Protein AF-A0A9D5EAD9-F1 (afdb_monomer)

Radius of gyration: 31.03 Å; Cα contacts (8 Å, |Δi|>4): 54; chains: 1; bounding box: 78×77×76 Å

Solvent-accessible surface area (backbone atoms only — not comparable to full-atom values): 9160 Å² total; per-residue (Å²): 134,84,84,84,80,76,84,76,78,80,76,78,72,74,73,58,60,69,58,56,51,47,50,50,50,51,52,54,63,72,64,37,66,71,54,55,54,50,29,50,52,52,51,48,53,47,54,54,48,52,39,48,74,71,68,48,87,76,68,51,43,92,97,37,45,92,91,71,45,84,51,80,84,35,49,26,69,68,57,52,54,51,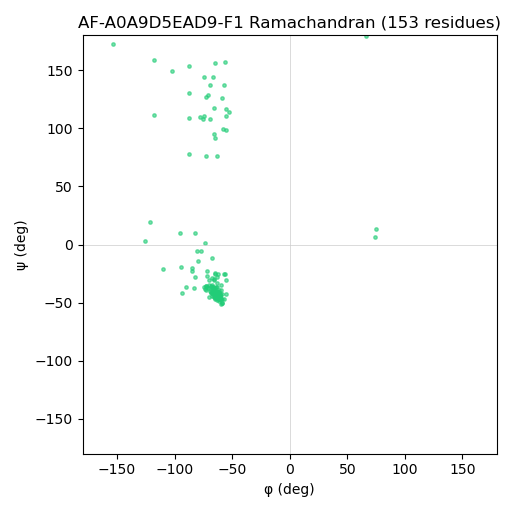44,53,55,52,56,63,70,48,42,71,72,46,49,50,50,47,36,54,53,44,50,54,50,52,50,54,53,48,51,53,48,51,53,51,50,47,57,53,47,60,57,53,50,50,59,69,73,43,51,79,65,53,52,51,51,50,53,50,50,54,53,48,52,54,56,50,62,69,56,66,82,77,120

Sequence (155 aa):
MPPTIEPTASSTAKLDVDDEIGQFMLSFEAANPYKLENAWQYYLSQKATEAANAGRRLSWPSGKSLENASFELDYPPDILAEARKSWGALGPDGQERYRSDYEAFSRSVNDAKIAKQKAEMTTDAFKSAFGPVDVLFGVLAIAAAFSLANRDDLL

pLDDT: mean 72.42, std 17.15, range [39.0, 93.12]

Mean predicted aligned error: 16.81 Å

Structure (mmCIF, N/CA/C/O backbone):
data_AF-A0A9D5EAD9-F1
#
_entry.id   AF-A0A9D5EAD9-F1
#
loop_
_atom_site.group_PDB
_atom_site.id
_atom_site.type_symbol
_atom_site.label_atom_id
_atom_site.label_alt_id
_atom_site.label_comp_id
_atom_site.label_asym_id
_atom_site.label_entity_id
_atom_site.label_seq_id
_atom_site.pdbx_PDB_ins_code
_atom_site.Cartn_x
_atom_site.Cartn_y
_atom_site.Cartn_z
_atom_site.occupancy
_atom_site.B_iso_or_equiv
_atom_site.auth_seq_id
_atom_site.auth_comp_id
_atom_site.auth_asym_id
_atom_site.auth_atom_id
_atom_site.pdbx_PDB_model_num
ATOM 1 N N . MET A 1 1 ? 12.013 -54.472 -56.653 1.00 48.28 1 MET A N 1
ATOM 2 C CA . MET A 1 1 ? 12.160 -53.002 -56.667 1.00 48.28 1 MET A CA 1
ATOM 3 C C . MET A 1 1 ? 12.238 -52.553 -55.218 1.00 48.28 1 MET A C 1
ATOM 5 O O . MET A 1 1 ? 11.270 -52.795 -54.508 1.00 48.28 1 MET A O 1
ATOM 9 N N . PRO A 1 2 ? 13.381 -52.050 -54.729 1.00 44.97 2 PRO A N 1
ATOM 10 C CA . PRO A 1 2 ? 13.449 -51.510 -53.376 1.00 44.97 2 PRO A CA 1
ATOM 11 C C . PRO A 1 2 ? 12.746 -50.139 -53.317 1.00 44.97 2 PRO A C 1
ATOM 13 O O . PRO A 1 2 ? 12.808 -49.399 -54.301 1.00 44.97 2 PRO A O 1
ATOM 16 N N . PRO A 1 3 ? 12.062 -49.801 -52.210 1.00 49.47 3 PRO A N 1
ATOM 17 C CA . PRO A 1 3 ? 11.423 -48.502 -52.046 1.00 49.47 3 PRO A CA 1
ATOM 18 C C . PRO A 1 3 ? 12.470 -47.399 -51.852 1.00 49.47 3 PRO A C 1
ATOM 20 O O . PRO A 1 3 ? 13.355 -47.499 -51.002 1.00 49.47 3 PRO A O 1
ATOM 23 N N . THR A 1 4 ? 12.346 -46.344 -52.653 1.00 50.72 4 THR A N 1
ATOM 24 C CA . THR A 1 4 ? 13.065 -45.076 -52.502 1.00 50.72 4 THR A CA 1
ATOM 25 C C . THR A 1 4 ? 12.608 -44.404 -51.209 1.00 50.72 4 THR A C 1
ATOM 27 O O . THR A 1 4 ? 11.431 -44.086 -51.066 1.00 50.72 4 THR A O 1
ATOM 30 N N . ILE A 1 5 ? 13.522 -44.203 -50.260 1.00 45.72 5 ILE A N 1
ATOM 31 C CA . ILE A 1 5 ? 13.269 -43.397 -49.063 1.00 45.72 5 ILE A CA 1
ATOM 32 C C . ILE A 1 5 ? 13.611 -41.952 -49.427 1.00 45.72 5 ILE A C 1
ATOM 34 O O . ILE A 1 5 ? 14.780 -41.623 -49.633 1.00 45.72 5 ILE A O 1
ATOM 38 N N . GLU A 1 6 ? 12.592 -41.105 -49.554 1.00 43.59 6 GLU A N 1
ATOM 39 C CA . GLU A 1 6 ? 12.781 -39.658 -49.651 1.00 43.59 6 GLU A CA 1
ATOM 40 C C . GLU A 1 6 ? 13.280 -39.115 -48.301 1.00 43.59 6 GLU A C 1
ATOM 42 O O . GLU A 1 6 ? 12.770 -39.524 -47.253 1.00 43.59 6 GLU A O 1
ATOM 47 N N . PRO A 1 7 ? 14.268 -38.204 -48.281 1.00 41.09 7 PRO A N 1
ATOM 48 C CA . PRO A 1 7 ? 14.679 -37.549 -47.051 1.00 41.09 7 PRO A CA 1
ATOM 49 C C . PRO A 1 7 ? 13.564 -36.603 -46.598 1.00 41.09 7 PRO A C 1
ATOM 51 O O . PRO A 1 7 ? 13.340 -35.549 -47.194 1.00 41.09 7 PRO A O 1
ATOM 54 N N . THR A 1 8 ? 12.863 -36.976 -45.528 1.00 45.62 8 THR A N 1
ATOM 55 C CA . THR A 1 8 ? 11.947 -36.090 -44.813 1.00 45.62 8 THR A CA 1
ATOM 56 C C . THR A 1 8 ? 12.723 -34.849 -44.391 1.00 45.62 8 THR A C 1
ATOM 58 O O . THR A 1 8 ? 13.692 -34.933 -43.633 1.00 45.62 8 THR A O 1
ATOM 61 N N . ALA A 1 9 ? 12.314 -33.695 -44.917 1.00 42.25 9 ALA A N 1
ATOM 62 C CA . ALA A 1 9 ? 12.843 -32.402 -44.529 1.00 42.25 9 ALA A CA 1
ATOM 63 C C . ALA A 1 9 ? 12.754 -32.271 -43.005 1.00 42.25 9 ALA A C 1
ATOM 65 O O . ALA A 1 9 ? 11.667 -32.246 -42.427 1.00 42.25 9 ALA A O 1
ATOM 66 N N . SER A 1 10 ? 13.920 -32.219 -42.362 1.00 41.19 10 SER A N 1
ATOM 67 C CA . SER A 1 10 ? 14.051 -31.849 -40.962 1.00 41.19 10 SER A CA 1
ATOM 68 C C . SER A 1 10 ? 13.604 -30.394 -40.844 1.00 41.19 10 SER A C 1
ATOM 70 O O . SER A 1 10 ? 14.372 -29.467 -41.096 1.00 41.19 10 SER A O 1
ATOM 72 N N . SER A 1 11 ? 12.315 -30.200 -40.562 1.00 41.50 11 SER A N 1
ATOM 73 C CA . SER A 1 11 ? 11.767 -28.917 -40.155 1.00 41.50 11 SER A CA 1
ATOM 74 C C . SER A 1 11 ? 12.381 -28.597 -38.804 1.00 41.50 11 SER A C 1
ATOM 76 O O . SER A 1 11 ? 11.909 -29.054 -37.764 1.00 41.50 11 SER A O 1
ATOM 78 N N . THR A 1 12 ? 13.457 -27.820 -38.824 1.00 42.31 12 THR A N 1
ATOM 79 C CA . THR A 1 12 ? 13.941 -27.065 -37.677 1.00 42.31 12 THR A CA 1
ATOM 80 C C . THR A 1 12 ? 12.870 -26.044 -37.301 1.00 42.31 12 THR A C 1
ATOM 82 O O . THR A 1 12 ? 12.982 -24.852 -37.577 1.00 42.31 12 THR A O 1
ATOM 85 N N . ALA A 1 13 ? 11.808 -26.521 -36.649 1.00 43.38 13 ALA A N 1
ATOM 86 C CA . ALA A 1 13 ? 11.067 -25.698 -35.719 1.00 43.38 13 ALA A CA 1
ATOM 87 C C . ALA A 1 13 ? 12.103 -25.275 -34.679 1.00 43.38 13 ALA A C 1
ATOM 89 O O . ALA A 1 13 ? 12.514 -26.065 -33.829 1.00 43.38 13 ALA A O 1
ATOM 90 N N . LYS A 1 14 ? 12.618 -24.053 -34.829 1.00 40.03 14 LYS A N 1
ATOM 91 C CA . LYS A 1 14 ? 13.234 -23.341 -33.723 1.00 40.03 14 LYS A CA 1
ATOM 92 C C . LYS A 1 14 ? 12.149 -23.323 -32.653 1.00 40.03 14 LYS A C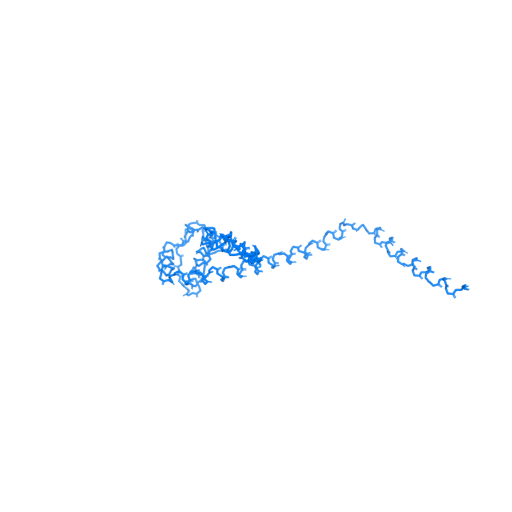 1
ATOM 94 O O . LYS A 1 14 ? 11.191 -22.573 -32.789 1.00 40.03 14 LYS A O 1
ATOM 99 N N . LEU A 1 15 ? 12.233 -24.241 -31.690 1.00 39.00 15 LEU A N 1
ATOM 100 C CA . LEU A 1 15 ? 11.503 -24.098 -30.446 1.00 39.00 15 LEU A CA 1
ATOM 101 C C . LEU A 1 15 ? 11.945 -22.736 -29.926 1.00 39.00 15 LEU A C 1
ATOM 103 O O . LEU A 1 15 ? 13.127 -22.546 -29.628 1.00 39.00 15 LEU A O 1
ATOM 107 N N . ASP A 1 16 ? 11.028 -21.780 -29.941 1.00 47.19 16 ASP A N 1
ATOM 108 C CA . ASP A 1 16 ? 11.224 -20.480 -29.328 1.00 47.19 16 ASP A CA 1
ATOM 109 C C . ASP A 1 16 ? 11.147 -20.728 -27.819 1.00 47.19 16 ASP A C 1
ATOM 111 O O . ASP A 1 16 ? 10.112 -20.578 -27.175 1.00 47.19 16 ASP A O 1
ATOM 115 N N . VAL A 1 17 ? 12.236 -21.282 -27.276 1.00 45.66 17 VAL A N 1
ATOM 116 C CA . VAL A 1 17 ? 12.364 -21.657 -25.862 1.00 45.66 17 VAL A CA 1
ATOM 117 C C . VAL A 1 17 ? 12.120 -20.431 -24.973 1.00 45.66 17 VAL A C 1
ATOM 119 O O . VAL A 1 17 ? 11.640 -20.575 -23.852 1.00 45.66 17 VAL A O 1
ATOM 122 N N . ASP A 1 18 ? 12.358 -19.228 -25.499 1.00 49.47 18 ASP A N 1
ATOM 123 C CA . ASP A 1 18 ? 12.082 -17.965 -24.821 1.00 49.47 18 ASP A CA 1
ATOM 124 C C . ASP A 1 18 ? 10.575 -17.674 -24.683 1.00 49.47 18 ASP A C 1
ATOM 126 O O . ASP A 1 18 ? 10.161 -17.097 -23.675 1.00 49.47 18 ASP A O 1
ATOM 130 N N . ASP A 1 19 ? 9.733 -18.129 -25.617 1.00 51.59 19 ASP A N 1
ATOM 131 C CA . ASP A 1 19 ? 8.284 -17.875 -25.593 1.00 51.59 19 ASP A CA 1
ATOM 132 C C . ASP A 1 19 ? 7.544 -18.879 -24.687 1.00 51.59 19 ASP A C 1
ATOM 134 O O . ASP A 1 19 ? 6.665 -18.500 -23.912 1.00 51.59 19 ASP A O 1
ATOM 138 N N . GLU A 1 20 ? 7.962 -20.153 -24.671 1.00 46.75 20 GLU A N 1
ATOM 139 C CA . GLU A 1 20 ? 7.407 -21.159 -23.748 1.00 46.75 20 GLU A CA 1
ATOM 140 C C . GLU A 1 20 ? 7.879 -20.959 -22.301 1.00 46.75 20 GLU A C 1
ATOM 142 O O . GLU A 1 20 ? 7.076 -21.102 -21.377 1.00 46.75 20 GLU A O 1
ATOM 147 N N . ILE A 1 21 ? 9.144 -20.576 -22.069 1.00 51.88 21 ILE A N 1
ATOM 148 C CA . ILE A 1 21 ? 9.611 -20.197 -20.724 1.00 51.88 21 ILE A CA 1
ATOM 149 C C . ILE A 1 21 ? 8.939 -18.893 -20.283 1.00 51.88 21 ILE A C 1
ATOM 151 O O . ILE A 1 21 ? 8.562 -18.778 -19.116 1.00 51.88 21 ILE A O 1
ATOM 155 N N . GLY A 1 22 ? 8.720 -17.946 -21.201 1.00 47.94 22 GLY A N 1
ATOM 156 C CA . GLY A 1 22 ? 7.940 -16.735 -20.958 1.00 47.94 22 GLY A CA 1
ATOM 157 C C . GLY A 1 22 ? 6.508 -17.048 -20.526 1.00 47.94 22 GLY A C 1
ATOM 158 O O . GLY A 1 22 ? 6.072 -16.576 -19.478 1.00 47.94 22 GLY A O 1
ATOM 159 N N . GLN A 1 23 ? 5.792 -17.905 -21.258 1.00 50.25 23 GLN A N 1
ATOM 160 C CA . GLN A 1 23 ? 4.436 -18.326 -20.890 1.00 50.25 23 GLN A CA 1
ATOM 161 C C . GLN A 1 23 ? 4.395 -19.168 -19.612 1.00 50.25 23 GLN A C 1
ATOM 163 O O . GLN A 1 23 ? 3.489 -18.992 -18.799 1.00 50.25 23 GLN A O 1
ATOM 168 N N . PHE A 1 24 ? 5.378 -20.039 -19.384 1.00 45.19 24 PHE A N 1
ATOM 169 C CA . PHE A 1 24 ? 5.473 -20.822 -18.154 1.00 45.19 24 PHE A CA 1
ATOM 170 C C . PHE A 1 24 ? 5.729 -19.921 -16.938 1.00 45.19 24 PHE A C 1
ATOM 172 O O . PHE A 1 24 ? 5.023 -20.043 -15.938 1.00 45.19 24 PHE A O 1
ATOM 179 N N . MET A 1 25 ? 6.647 -18.954 -17.041 1.00 43.38 25 MET A N 1
ATOM 180 C CA . MET A 1 25 ? 6.898 -17.946 -16.004 1.00 43.38 25 MET A CA 1
ATOM 181 C C . MET A 1 25 ? 5.679 -17.049 -15.780 1.00 43.38 25 MET A C 1
ATOM 183 O O . MET A 1 25 ? 5.298 -16.847 -14.632 1.00 43.38 25 MET A O 1
ATOM 187 N N . LEU A 1 26 ? 4.999 -16.599 -16.840 1.00 50.94 26 LEU A N 1
ATOM 188 C CA . LEU A 1 26 ? 3.748 -15.838 -16.737 1.00 50.94 26 LEU A CA 1
ATOM 189 C C . LEU A 1 26 ? 2.628 -16.662 -16.086 1.00 50.94 26 LEU A C 1
ATOM 191 O O . LEU A 1 26 ? 1.856 -16.118 -15.302 1.00 50.94 26 LEU A O 1
ATOM 195 N N . SER A 1 27 ? 2.557 -17.971 -16.344 1.00 47.28 27 SER A N 1
ATOM 196 C CA . SER A 1 27 ? 1.578 -18.866 -15.710 1.00 47.28 27 SER A CA 1
ATOM 197 C C . SER A 1 27 ? 1.888 -19.119 -14.227 1.00 47.28 27 SER A C 1
ATOM 199 O O . SER A 1 27 ? 0.973 -19.146 -13.404 1.00 47.28 27 SER A O 1
ATOM 201 N N . PHE A 1 28 ? 3.171 -19.217 -13.859 1.00 45.69 28 PHE A N 1
ATOM 202 C CA . PHE A 1 28 ? 3.623 -19.371 -12.472 1.00 45.69 28 PHE A CA 1
ATOM 203 C C . PHE A 1 28 ? 3.460 -18.069 -11.676 1.00 45.69 28 PHE A C 1
ATOM 205 O O . PHE A 1 28 ? 3.097 -18.071 -10.500 1.00 45.69 28 PHE A O 1
ATOM 212 N N . GLU A 1 29 ? 3.676 -16.937 -12.340 1.00 45.34 29 GLU A N 1
ATOM 213 C CA . GLU A 1 29 ? 3.483 -15.601 -11.800 1.00 45.34 29 GLU A CA 1
ATOM 214 C C . GLU A 1 29 ? 1.993 -15.249 -11.660 1.00 45.34 29 GLU A C 1
ATOM 216 O O . GLU A 1 29 ? 1.601 -14.645 -10.659 1.00 45.34 29 GLU A O 1
ATOM 221 N N . ALA A 1 30 ? 1.149 -15.702 -12.593 1.00 49.34 30 ALA A N 1
ATOM 222 C CA . ALA A 1 30 ? -0.300 -15.553 -12.520 1.00 49.34 30 ALA A CA 1
ATOM 223 C C . ALA A 1 30 ? -0.952 -16.460 -11.459 1.00 49.34 30 ALA A C 1
ATOM 225 O O . ALA A 1 30 ? -1.995 -16.095 -10.918 1.00 49.34 30 ALA A O 1
ATOM 226 N N . ALA A 1 31 ? -0.338 -17.602 -11.137 1.00 49.25 31 ALA A N 1
ATOM 227 C CA . ALA A 1 31 ? -0.807 -18.547 -10.123 1.00 49.25 31 ALA A CA 1
ATOM 228 C C . ALA A 1 31 ? -0.159 -18.343 -8.741 1.00 49.25 31 ALA A C 1
ATOM 230 O O . ALA A 1 31 ? -0.325 -19.187 -7.862 1.00 49.25 31 ALA A O 1
ATOM 231 N N . ASN A 1 32 ? 0.582 -17.249 -8.526 1.00 51.84 32 ASN A N 1
ATOM 232 C CA . ASN A 1 32 ? 1.259 -17.006 -7.258 1.00 51.84 32 ASN A CA 1
ATOM 233 C C . ASN A 1 32 ? 0.246 -16.562 -6.172 1.00 51.84 32 ASN A C 1
ATOM 235 O O . ASN A 1 32 ? -0.231 -15.421 -6.215 1.00 51.84 32 ASN A O 1
ATOM 239 N N . PRO A 1 33 ? -0.072 -17.410 -5.170 1.00 53.53 33 PRO A N 1
ATOM 240 C CA . PRO A 1 33 ? -1.092 -17.116 -4.159 1.00 53.53 33 PRO A CA 1
ATOM 241 C C . PRO A 1 33 ? -0.741 -15.888 -3.306 1.00 53.53 33 PRO A C 1
ATOM 243 O O . PRO A 1 33 ? -1.640 -15.182 -2.851 1.00 53.53 33 PRO A O 1
ATOM 246 N N . TYR A 1 34 ? 0.550 -15.559 -3.178 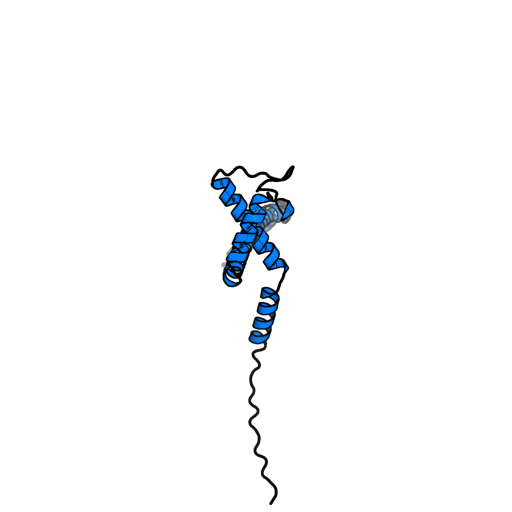1.00 50.88 34 TYR A N 1
ATOM 247 C CA . TYR A 1 34 ? 1.005 -14.360 -2.473 1.00 50.88 34 TYR A CA 1
ATOM 248 C C . TYR A 1 34 ? 0.569 -13.062 -3.171 1.00 50.88 34 TYR A C 1
ATOM 250 O O . TYR A 1 34 ? 0.349 -12.050 -2.510 1.00 50.88 34 TYR A O 1
ATOM 258 N N . LYS A 1 35 ? 0.401 -13.058 -4.502 1.00 5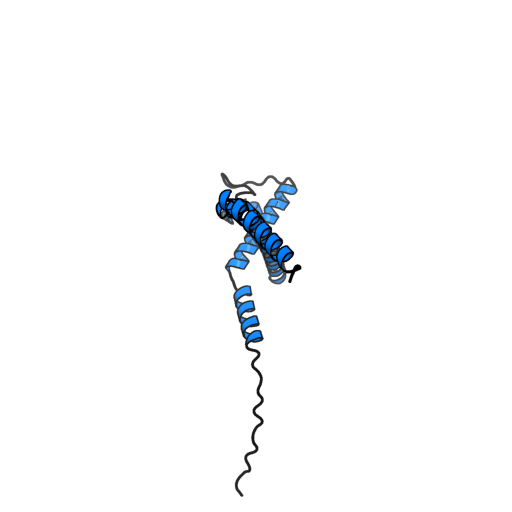8.16 35 LYS A N 1
ATOM 259 C CA . LYS A 1 35 ? -0.061 -11.865 -5.236 1.00 58.16 35 LYS A CA 1
ATOM 260 C C . LYS A 1 35 ? -1.555 -11.608 -5.047 1.00 58.16 35 LYS A C 1
ATOM 262 O O . LYS A 1 35 ? -1.961 -10.453 -4.944 1.00 58.16 35 LYS A O 1
ATOM 267 N N . LEU A 1 36 ? -2.357 -12.671 -4.969 1.00 57.72 36 LEU A N 1
ATOM 268 C CA . LEU A 1 36 ? -3.796 -12.582 -4.703 1.00 57.72 36 LEU A CA 1
ATOM 269 C C . LEU A 1 36 ? -4.074 -12.075 -3.286 1.00 57.72 36 LEU A C 1
ATOM 271 O O . LEU A 1 36 ? -4.922 -11.203 -3.105 1.00 57.72 36 LEU A O 1
ATOM 275 N N . GLU A 1 37 ? -3.320 -12.563 -2.300 1.00 67.38 37 GLU A N 1
ATOM 276 C CA . GLU A 1 37 ? -3.436 -12.093 -0.917 1.00 67.38 37 GLU A CA 1
ATOM 277 C C . GLU A 1 37 ? -3.074 -10.603 -0.799 1.00 67.38 37 GLU A C 1
ATOM 279 O O . GLU A 1 37 ? -3.796 -9.835 -0.164 1.00 67.38 37 GLU A O 1
ATOM 284 N N . ASN A 1 38 ? -2.036 -10.154 -1.510 1.00 75.00 38 ASN A N 1
ATOM 285 C CA . ASN A 1 38 ? -1.646 -8.745 -1.534 1.00 75.00 38 ASN A CA 1
ATOM 286 C C . ASN A 1 38 ? -2.665 -7.840 -2.251 1.00 75.00 38 ASN A C 1
ATOM 288 O O . ASN A 1 38 ? -2.933 -6.732 -1.784 1.00 75.00 38 ASN A O 1
ATOM 292 N N . ALA A 1 39 ? -3.269 -8.304 -3.351 1.00 82.62 39 ALA A N 1
ATOM 293 C CA . ALA A 1 39 ? -4.320 -7.564 -4.054 1.00 82.62 39 ALA A CA 1
ATOM 294 C C . ALA A 1 39 ? -5.595 -7.434 -3.201 1.00 82.62 39 ALA A C 1
ATOM 296 O O . ALA A 1 39 ? -6.216 -6.371 -3.168 1.00 82.62 39 ALA A O 1
ATOM 297 N N . TRP A 1 40 ? -5.950 -8.484 -2.454 1.00 86.50 40 TRP A N 1
ATOM 298 C CA . TRP A 1 40 ? -7.054 -8.463 -1.493 1.00 86.50 40 TRP A CA 1
ATOM 299 C C . TRP A 1 40 ? -6.808 -7.468 -0.351 1.00 86.50 40 TRP A C 1
ATOM 301 O O . TRP A 1 40 ? -7.681 -6.656 -0.047 1.00 86.50 40 TRP A O 1
ATOM 311 N N . GLN A 1 41 ? -5.607 -7.460 0.237 1.00 86.12 41 GLN A N 1
ATOM 312 C CA . GLN A 1 41 ? -5.242 -6.479 1.267 1.00 86.12 41 GLN A CA 1
ATOM 313 C C . GLN A 1 41 ? -5.273 -5.042 0.730 1.00 86.12 41 GLN A C 1
ATOM 315 O O . GLN A 1 41 ? -5.781 -4.133 1.388 1.00 86.12 41 GLN A O 1
ATOM 320 N N . TYR A 1 42 ? -4.783 -4.832 -0.493 1.00 85.88 42 TYR A N 1
ATOM 321 C CA . TYR A 1 42 ? -4.856 -3.534 -1.159 1.00 85.88 42 TYR A CA 1
ATOM 322 C C . TYR A 1 42 ? -6.307 -3.075 -1.364 1.00 85.88 42 TYR A C 1
ATOM 324 O O . TYR A 1 42 ? -6.647 -1.930 -1.065 1.00 85.88 42 TYR A O 1
ATOM 332 N N . TYR A 1 43 ? -7.185 -3.982 -1.797 1.00 89.44 43 TYR A N 1
ATOM 333 C CA . TYR A 1 43 ? -8.613 -3.715 -1.948 1.00 89.44 43 TYR A CA 1
ATOM 334 C C . TYR A 1 43 ? -9.291 -3.367 -0.613 1.00 89.44 43 TYR A C 1
ATOM 336 O O . TYR A 1 43 ? -10.057 -2.403 -0.540 1.00 89.44 43 TYR A O 1
ATOM 344 N N . LEU A 1 44 ? -8.980 -4.106 0.457 1.00 90.25 44 LEU A N 1
ATOM 345 C CA . LEU A 1 44 ? -9.473 -3.832 1.810 1.00 90.25 44 LEU A CA 1
ATOM 346 C C . LEU A 1 44 ? -9.069 -2.442 2.301 1.00 90.25 44 LEU A C 1
ATOM 348 O O . LEU A 1 44 ? -9.915 -1.690 2.792 1.00 90.25 44 LEU A O 1
ATOM 352 N N . SER A 1 45 ? -7.798 -2.081 2.119 1.00 87.50 45 SER A N 1
ATOM 353 C CA . SER A 1 45 ? -7.280 -0.764 2.486 1.00 87.50 45 SER A CA 1
ATOM 354 C C . SER A 1 45 ? -7.996 0.357 1.727 1.00 87.50 45 SER A C 1
ATOM 356 O O . SER A 1 45 ? -8.404 1.352 2.334 1.00 87.50 45 SER A O 1
ATOM 358 N N . GLN A 1 46 ? -8.251 0.176 0.425 1.00 89.56 46 GLN A N 1
ATOM 359 C CA . GLN A 1 46 ? -9.038 1.135 -0.354 1.00 89.56 46 GLN A CA 1
ATOM 360 C C . GLN A 1 46 ? -10.468 1.268 0.171 1.00 89.56 46 GLN A C 1
ATOM 362 O O . GLN A 1 46 ? -10.926 2.387 0.381 1.00 89.56 46 GLN A O 1
ATOM 367 N N . LYS A 1 47 ? -11.159 0.161 0.467 1.00 91.38 47 LYS A N 1
ATOM 368 C CA . LYS A 1 47 ? -12.532 0.210 1.001 1.00 91.38 47 LYS A CA 1
ATOM 369 C C . LYS A 1 47 ? -12.612 0.896 2.360 1.00 91.38 47 LYS A C 1
ATOM 371 O O . LYS A 1 47 ? -13.511 1.704 2.590 1.00 91.38 47 LYS A O 1
ATOM 376 N N . ALA A 1 48 ? -11.657 0.621 3.243 1.00 90.19 48 ALA A N 1
ATOM 377 C CA . ALA A 1 48 ? -11.563 1.304 4.527 1.00 90.19 48 ALA A CA 1
ATOM 378 C C . ALA A 1 48 ? -11.287 2.809 4.349 1.00 90.19 48 ALA A C 1
ATOM 380 O O . ALA A 1 48 ? -11.903 3.630 5.028 1.00 90.19 48 ALA A O 1
ATOM 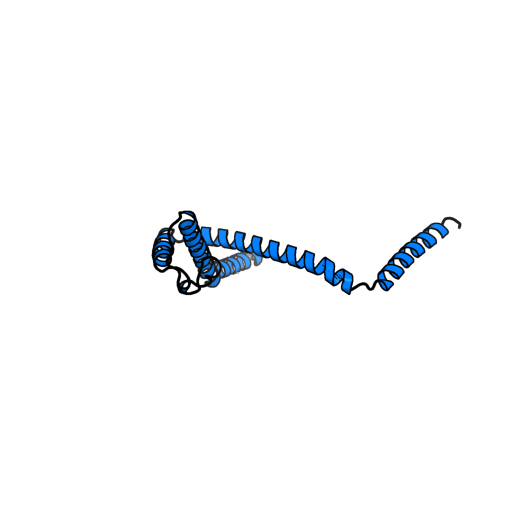381 N N . THR A 1 49 ? -10.420 3.177 3.401 1.00 90.31 49 THR A N 1
ATOM 382 C CA . THR A 1 49 ? -10.113 4.577 3.064 1.00 90.31 49 THR A CA 1
ATOM 383 C C . THR A 1 49 ? -11.329 5.299 2.482 1.00 90.31 49 THR A C 1
ATOM 385 O O . THR A 1 49 ? -11.660 6.396 2.921 1.00 90.31 49 THR A O 1
ATOM 388 N N . GLU A 1 50 ? -12.035 4.683 1.531 1.00 90.56 50 GLU A N 1
ATOM 389 C CA . GLU A 1 50 ? -13.273 5.210 0.944 1.00 90.56 50 GLU A CA 1
ATOM 390 C C . GLU A 1 50 ? -14.331 5.460 2.022 1.00 90.56 50 GLU A C 1
ATOM 392 O O . GLU A 1 50 ? -14.924 6.537 2.071 1.00 90.56 50 GLU A O 1
ATOM 397 N N . ALA A 1 51 ? -14.534 4.497 2.925 1.00 89.38 51 ALA A N 1
ATOM 398 C CA . ALA A 1 51 ? -15.488 4.630 4.018 1.00 89.38 51 ALA A CA 1
ATOM 399 C C . ALA A 1 51 ? -15.094 5.751 4.996 1.00 89.38 51 ALA A C 1
ATOM 401 O O . ALA A 1 51 ? -15.952 6.540 5.399 1.00 89.38 51 ALA A O 1
ATOM 402 N N . ALA A 1 52 ? -13.807 5.863 5.338 1.00 88.88 52 ALA A N 1
ATOM 403 C CA . ALA A 1 52 ? -13.300 6.944 6.179 1.00 88.88 52 ALA A CA 1
ATOM 404 C C . ALA A 1 52 ? -13.489 8.322 5.515 1.00 88.88 52 ALA A C 1
ATOM 406 O O . ALA A 1 52 ? -13.984 9.249 6.155 1.00 88.88 52 ALA A O 1
ATOM 407 N N . ASN A 1 53 ? -13.183 8.439 4.219 1.00 91.06 53 ASN A N 1
ATOM 408 C CA . ASN A 1 53 ? -13.363 9.666 3.436 1.00 91.06 53 ASN A CA 1
ATOM 409 C C . ASN A 1 53 ? -14.840 10.046 3.266 1.00 91.06 53 ASN A C 1
ATOM 411 O O . ASN A 1 53 ? -15.172 11.228 3.216 1.00 91.06 53 ASN A O 1
ATOM 415 N N . ALA A 1 54 ? -15.739 9.060 3.231 1.00 90.00 54 ALA A N 1
ATOM 416 C CA . ALA A 1 54 ? -17.185 9.271 3.244 1.00 90.00 54 ALA A CA 1
ATOM 417 C C . ALA A 1 54 ? -17.729 9.692 4.627 1.00 90.00 54 ALA A C 1
ATOM 419 O O . ALA A 1 54 ? -18.937 9.862 4.788 1.00 90.00 54 ALA A O 1
ATOM 420 N N . GLY A 1 55 ? -16.867 9.840 5.641 1.00 89.44 55 GLY A N 1
ATOM 421 C CA . GLY A 1 55 ? -17.253 10.208 7.004 1.00 89.44 55 GLY A CA 1
ATOM 422 C C . GLY A 1 55 ? -17.917 9.074 7.790 1.00 89.44 55 GLY A C 1
ATOM 423 O O . GLY A 1 55 ? -18.504 9.317 8.847 1.00 89.44 55 GLY A O 1
ATOM 424 N N . ARG A 1 56 ? -17.845 7.827 7.304 1.00 89.50 56 ARG A N 1
ATOM 425 C CA . ARG A 1 56 ? -18.397 6.667 8.008 1.00 89.50 56 ARG A CA 1
ATOM 426 C C . ARG A 1 56 ? -17.511 6.348 9.209 1.00 89.50 56 ARG A C 1
ATOM 428 O O . ARG A 1 56 ? -16.300 6.172 9.088 1.00 89.50 56 ARG A O 1
ATOM 435 N N . ARG A 1 57 ? -18.120 6.254 10.393 1.00 86.88 57 ARG A N 1
ATOM 436 C CA . ARG A 1 57 ? -17.403 5.883 11.617 1.00 86.88 57 ARG A CA 1
ATOM 437 C C . ARG A 1 57 ? -17.097 4.387 11.593 1.00 86.88 57 ARG A C 1
ATOM 439 O O . ARG A 1 57 ? -18.005 3.572 11.709 1.00 86.88 57 ARG A O 1
ATOM 446 N N . LEU A 1 58 ? -15.819 4.054 11.453 1.00 88.06 58 LEU A N 1
ATOM 447 C CA . LEU A 1 58 ? -15.325 2.681 11.424 1.00 88.06 58 LEU A CA 1
ATOM 448 C C . LEU A 1 58 ? -15.024 2.169 12.837 1.00 88.06 58 LEU A C 1
ATOM 450 O O . LEU A 1 58 ? -14.322 2.826 13.610 1.00 88.06 58 LEU A O 1
ATOM 454 N N . SER A 1 59 ? -15.540 0.987 13.170 1.00 91.62 59 SER A N 1
ATOM 455 C CA . SER A 1 59 ? -15.295 0.316 14.452 1.00 91.62 59 SER A CA 1
ATOM 456 C C . SER A 1 59 ? -14.031 -0.535 14.380 1.00 91.62 59 SER A C 1
ATOM 458 O O . SER A 1 59 ? -14.093 -1.753 14.226 1.00 91.62 59 SER A O 1
ATOM 460 N N . TRP A 1 60 ? -12.878 0.124 14.468 1.00 91.25 60 TRP A N 1
ATOM 461 C CA . TRP A 1 60 ? -11.585 -0.553 14.427 1.00 91.25 60 TRP A CA 1
ATOM 462 C C . TRP A 1 60 ? -11.352 -1.451 15.655 1.00 91.25 60 TRP A C 1
ATOM 464 O O . TRP A 1 60 ? -11.739 -1.082 16.771 1.00 91.25 60 TRP A O 1
ATOM 474 N N . PRO A 1 61 ? -10.687 -2.608 15.479 1.00 89.88 61 PRO A N 1
ATOM 475 C CA . PRO A 1 61 ? -10.141 -3.393 16.582 1.00 89.88 61 PRO A CA 1
ATOM 476 C C . PRO A 1 61 ? -9.173 -2.578 17.458 1.00 89.88 61 PRO A C 1
ATOM 478 O O . PRO A 1 61 ? -8.597 -1.579 17.028 1.00 89.88 61 PRO A O 1
ATOM 481 N N . SER A 1 62 ? -8.977 -3.001 18.709 1.00 90.44 62 SER A N 1
ATOM 482 C CA . SER A 1 62 ? -8.182 -2.239 19.682 1.00 90.44 62 SER A CA 1
ATOM 483 C C . SER A 1 62 ? -6.747 -2.003 19.202 1.00 90.44 62 SER A C 1
ATOM 485 O O . SER A 1 62 ? -6.028 -2.945 18.875 1.00 90.44 62 SER A O 1
ATOM 487 N N . GLY A 1 63 ? -6.323 -0.737 19.196 1.00 87.19 63 GLY A N 1
ATOM 488 C CA . GLY A 1 63 ? -4.991 -0.332 18.739 1.00 87.19 63 GLY A CA 1
ATOM 489 C C . GLY A 1 63 ? -4.801 -0.380 17.221 1.00 87.19 63 GLY A C 1
ATOM 490 O O . GLY A 1 63 ? -3.681 -0.164 16.761 1.00 87.19 63 GLY A O 1
ATOM 491 N N . LYS A 1 64 ? -5.862 -0.646 16.448 1.00 90.88 64 LYS A N 1
ATOM 492 C CA . LYS A 1 64 ? -5.829 -0.654 14.985 1.00 90.88 64 LYS A CA 1
ATOM 493 C C . LYS A 1 64 ? -6.434 0.614 14.393 1.00 90.88 64 LYS A C 1
ATOM 495 O O . LYS A 1 64 ? -7.310 1.249 14.977 1.00 90.88 64 LYS A O 1
ATOM 500 N N . SER A 1 65 ? -5.920 0.991 13.236 1.00 89.25 65 SER A N 1
ATOM 501 C CA . SER A 1 65 ? -6.330 2.129 12.430 1.00 89.25 65 SER A CA 1
ATOM 502 C C . SER A 1 65 ? -6.001 1.850 10.966 1.00 89.25 65 SER A C 1
ATOM 504 O O . SER A 1 65 ? -5.302 0.891 10.635 1.00 89.25 65 SER A O 1
ATOM 506 N N . LEU A 1 66 ? -6.458 2.736 10.083 1.00 86.38 66 LEU A N 1
ATOM 507 C CA . LEU A 1 66 ? -6.161 2.664 8.654 1.00 86.38 66 LEU A CA 1
ATOM 508 C C . LEU A 1 66 ? -4.650 2.621 8.352 1.00 86.38 66 LEU A C 1
ATOM 510 O O . LEU A 1 66 ? -4.230 2.024 7.369 1.00 86.38 66 LEU A O 1
ATOM 514 N N . GLU A 1 67 ? -3.837 3.243 9.204 1.00 82.44 67 GLU A N 1
ATOM 515 C CA . GLU A 1 67 ? -2.396 3.426 8.998 1.00 82.44 67 GLU A CA 1
ATOM 516 C C . GLU A 1 67 ? -1.565 2.219 9.456 1.00 82.44 67 GLU A C 1
ATOM 518 O O . GLU A 1 67 ? -0.413 2.081 9.050 1.00 82.44 67 GLU A O 1
ATOM 523 N N . ASN A 1 68 ? -2.117 1.365 10.324 1.00 84.06 68 ASN A N 1
ATOM 524 C CA . ASN A 1 68 ? -1.382 0.266 10.960 1.00 84.06 68 ASN A CA 1
ATOM 525 C C . ASN A 1 68 ? -2.033 -1.119 10.777 1.00 84.06 68 ASN A C 1
ATOM 527 O O . ASN A 1 68 ? -1.550 -2.107 11.341 1.00 84.06 68 ASN A O 1
ATOM 531 N N . ALA A 1 69 ? -3.132 -1.185 10.021 1.00 86.12 69 ALA A N 1
ATOM 532 C CA . ALA A 1 69 ? -3.799 -2.423 9.658 1.00 86.12 69 ALA A CA 1
ATOM 533 C C . ALA A 1 69 ? -3.035 -3.116 8.524 1.00 86.12 69 ALA A C 1
ATOM 535 O O . ALA A 1 69 ? -3.036 -2.658 7.381 1.00 86.12 69 ALA A O 1
ATOM 536 N N . SER A 1 70 ? -2.390 -4.235 8.853 1.00 80.50 70 SER A N 1
ATOM 537 C CA . SER A 1 70 ? -1.578 -5.010 7.902 1.00 80.50 70 SER A CA 1
ATOM 538 C C . SER A 1 70 ? -2.209 -6.351 7.548 1.00 80.50 70 SER A C 1
ATOM 540 O O . SER A 1 70 ? -1.869 -6.939 6.525 1.00 80.50 70 SER A O 1
ATOM 542 N N . PHE A 1 71 ? -3.104 -6.847 8.402 1.00 84.25 71 PHE A N 1
ATOM 543 C CA . PHE A 1 71 ? -3.764 -8.136 8.235 1.00 84.25 71 PHE A CA 1
ATOM 544 C C . PHE A 1 71 ? -5.267 -7.958 8.085 1.00 84.25 71 PHE A C 1
ATOM 546 O O . PHE A 1 71 ? -5.836 -6.982 8.565 1.00 84.25 71 PHE A O 1
ATOM 553 N N . GLU A 1 72 ? -5.938 -8.952 7.501 1.00 86.56 72 GLU A N 1
ATOM 554 C CA . GLU A 1 72 ? -7.394 -8.911 7.322 1.00 86.56 72 GLU A CA 1
ATOM 555 C C . GLU A 1 72 ? -8.121 -8.694 8.662 1.00 86.56 72 GLU A C 1
ATOM 557 O O . GLU A 1 72 ? -9.011 -7.859 8.765 1.00 86.56 72 GLU A O 1
ATOM 562 N N . LEU A 1 73 ? -7.679 -9.377 9.721 1.00 88.31 73 LEU A N 1
ATOM 563 C CA . LEU A 1 73 ? -8.274 -9.287 11.059 1.00 88.31 73 LEU A CA 1
ATOM 564 C C . LEU A 1 73 ? -8.081 -7.925 11.746 1.00 88.31 73 LEU A C 1
ATOM 566 O O . LEU A 1 73 ? -8.715 -7.669 12.769 1.00 88.31 73 LEU A O 1
ATOM 570 N N . ASP A 1 74 ? -7.220 -7.063 11.206 1.00 91.25 74 ASP A N 1
ATOM 571 C CA . ASP A 1 74 ? -7.019 -5.713 11.727 1.00 91.25 74 ASP A CA 1
ATOM 572 C C . ASP A 1 74 ? -8.119 -4.744 11.272 1.00 91.25 74 ASP A C 1
ATOM 574 O O . ASP A 1 74 ? -8.239 -3.653 11.832 1.00 91.25 74 ASP A O 1
ATOM 578 N N . TYR A 1 75 ? -8.921 -5.121 10.272 1.00 90.50 75 TYR A N 1
ATOM 579 C CA . TYR A 1 75 ? -9.987 -4.286 9.731 1.00 90.50 75 TYR A CA 1
ATOM 580 C C . TYR A 1 75 ? -11.314 -4.466 10.488 1.00 90.50 75 TYR A C 1
ATOM 582 O O . TYR A 1 75 ? -11.588 -5.534 11.043 1.00 90.50 75 TYR A O 1
ATOM 590 N N . PRO A 1 76 ? -12.183 -3.437 10.493 1.00 93.12 76 PRO A N 1
ATOM 591 C CA . PRO A 1 76 ? -13.526 -3.536 11.045 1.00 93.12 76 PRO A CA 1
ATOM 592 C C . PRO A 1 76 ? -14.330 -4.670 10.379 1.00 93.12 76 PRO A C 1
ATOM 594 O O . PRO A 1 76 ? -14.302 -4.806 9.151 1.00 93.12 76 PRO A O 1
ATOM 597 N N . PRO A 1 77 ? -15.092 -5.471 11.146 1.00 90.88 77 PRO A N 1
ATOM 59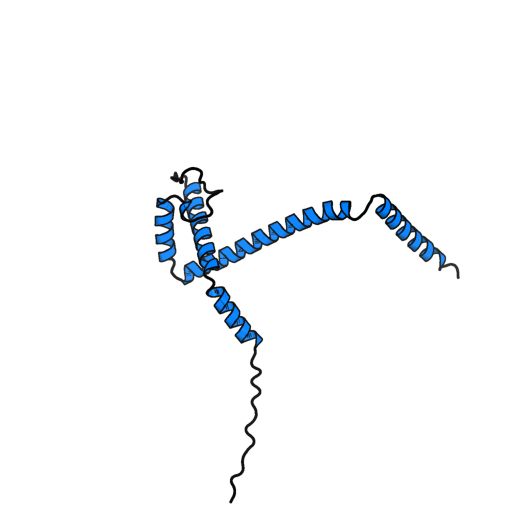8 C CA . PRO A 1 77 ? -15.816 -6.624 10.609 1.00 90.88 77 PRO A CA 1
ATOM 599 C C . PRO A 1 77 ? -16.894 -6.245 9.584 1.00 90.88 77 PRO A C 1
ATOM 601 O O . PRO A 1 77 ? -17.199 -7.033 8.688 1.00 90.88 77 PRO A O 1
ATOM 604 N N . ASP A 1 78 ? -17.459 -5.040 9.681 1.00 89.75 78 ASP A N 1
ATOM 605 C CA . ASP A 1 78 ? -18.420 -4.516 8.711 1.00 89.75 78 ASP A CA 1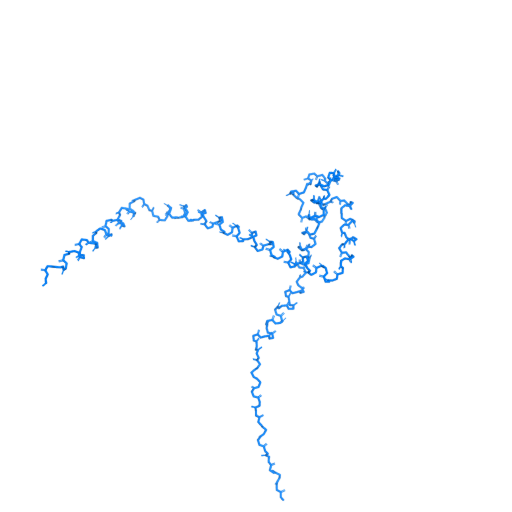
ATOM 606 C C . ASP A 1 78 ? -17.762 -4.229 7.355 1.00 89.75 78 ASP A C 1
ATOM 608 O O . ASP A 1 78 ? -18.315 -4.597 6.317 1.00 89.75 78 ASP A O 1
ATOM 612 N N . ILE A 1 79 ? -16.553 -3.658 7.362 1.00 92.44 79 ILE A N 1
ATOM 613 C CA . ILE A 1 79 ? -15.757 -3.439 6.149 1.00 92.44 79 ILE A CA 1
ATOM 614 C C . ILE A 1 79 ? -15.327 -4.765 5.533 1.00 92.44 79 ILE A C 1
ATOM 616 O O . ILE A 1 79 ? -15.432 -4.926 4.320 1.00 92.44 79 ILE A O 1
ATOM 620 N N . LEU A 1 80 ? -14.918 -5.743 6.344 1.00 91.50 80 LEU A N 1
ATOM 621 C CA . LEU A 1 80 ? -14.558 -7.073 5.850 1.00 91.50 80 LEU A CA 1
ATOM 622 C C . LEU A 1 80 ? -15.720 -7.754 5.123 1.00 91.50 80 LEU A C 1
ATOM 624 O O . LEU A 1 80 ? -15.545 -8.282 4.024 1.00 91.50 80 LEU A O 1
ATOM 628 N N . ALA A 1 81 ? -16.917 -7.726 5.710 1.00 91.19 81 ALA A N 1
ATOM 629 C CA . ALA A 1 81 ? -18.099 -8.327 5.103 1.00 91.19 81 ALA A CA 1
ATOM 630 C C . ALA A 1 81 ? -18.479 -7.637 3.779 1.00 91.19 81 ALA A C 1
ATOM 632 O O . ALA A 1 81 ? -18.749 -8.306 2.778 1.00 91.19 81 ALA A O 1
ATOM 633 N N . GLU A 1 82 ? -18.465 -6.303 3.758 1.00 90.56 82 GLU A N 1
ATOM 634 C CA . GLU A 1 82 ? -18.776 -5.500 2.573 1.00 90.56 82 GLU A CA 1
ATOM 635 C C . GLU A 1 82 ? -17.748 -5.705 1.453 1.00 90.56 82 GLU A C 1
ATOM 637 O O . GLU A 1 82 ? -18.114 -5.925 0.292 1.00 90.56 82 GLU A O 1
ATOM 642 N N . ALA A 1 83 ? -16.463 -5.697 1.806 1.00 92.44 83 ALA A N 1
ATOM 643 C CA . ALA A 1 83 ? -15.378 -5.908 0.868 1.00 92.44 83 ALA A CA 1
ATOM 644 C C . ALA A 1 83 ? -15.405 -7.324 0.293 1.00 92.44 83 ALA A C 1
ATOM 646 O O . ALA A 1 83 ? -15.283 -7.465 -0.917 1.00 92.44 83 ALA A O 1
ATOM 647 N N . ARG A 1 84 ? -15.647 -8.368 1.101 1.00 91.81 84 ARG A N 1
ATOM 648 C CA . ARG A 1 84 ? -15.726 -9.755 0.601 1.00 91.81 84 ARG A CA 1
ATOM 649 C C . ARG A 1 84 ? -16.864 -9.922 -0.395 1.00 91.81 84 ARG A C 1
ATOM 651 O O . ARG A 1 84 ? -16.685 -10.536 -1.444 1.00 91.81 84 ARG A O 1
ATOM 658 N N . LYS A 1 85 ? -18.027 -9.342 -0.088 1.00 92.19 85 LYS A N 1
ATOM 659 C CA . LYS A 1 85 ? -19.179 -9.350 -0.994 1.00 92.19 85 LYS A CA 1
ATOM 660 C C . LYS A 1 85 ? -18.848 -8.652 -2.314 1.00 92.19 85 LYS A C 1
ATOM 662 O O . LYS A 1 85 ? -19.133 -9.195 -3.378 1.00 92.19 85 LYS A O 1
ATOM 667 N N . SER A 1 86 ? -18.240 -7.472 -2.241 1.00 91.50 86 SER A N 1
ATOM 668 C CA . SER A 1 86 ? -17.907 -6.668 -3.420 1.00 91.50 86 SER A CA 1
ATOM 669 C C . SER A 1 86 ? -16.799 -7.313 -4.257 1.00 91.50 86 SER A C 1
ATOM 671 O O . SER A 1 86 ? -16.904 -7.370 -5.477 1.00 91.50 86 SER A O 1
ATOM 673 N N . TRP A 1 87 ? -15.787 -7.886 -3.608 1.00 90.00 87 TRP A N 1
ATOM 674 C CA . TRP A 1 87 ? -14.684 -8.600 -4.246 1.00 90.00 87 TRP A CA 1
ATOM 675 C C . TRP A 1 87 ? -15.134 -9.880 -4.947 1.00 90.00 87 TRP A C 1
ATOM 677 O O . TRP A 1 87 ? -14.714 -10.158 -6.068 1.00 90.00 87 TRP A O 1
ATOM 687 N N . GLY A 1 88 ? -16.040 -10.640 -4.325 1.00 88.00 88 GLY A N 1
ATOM 688 C CA . GLY A 1 88 ? -16.668 -11.793 -4.969 1.00 88.00 88 GLY A CA 1
ATOM 689 C C . GLY A 1 88 ? -17.516 -11.395 -6.181 1.00 88.00 88 GLY A C 1
ATOM 690 O O . GLY A 1 88 ? -17.516 -12.101 -7.185 1.00 88.00 88 GLY A O 1
ATOM 691 N N . ALA A 1 89 ? -18.193 -10.243 -6.118 1.00 91.62 89 ALA A N 1
ATOM 692 C CA . ALA A 1 89 ? -19.026 -9.739 -7.210 1.00 91.62 89 ALA A CA 1
ATOM 693 C C . ALA A 1 89 ? -18.227 -9.220 -8.420 1.00 91.62 89 ALA A C 1
ATOM 695 O O . ALA A 1 89 ? -18.769 -9.194 -9.522 1.00 91.62 89 ALA A O 1
ATOM 696 N N . LEU A 1 90 ? -16.957 -8.834 -8.241 1.00 86.25 90 LEU A N 1
ATOM 697 C CA . LEU A 1 90 ? -16.080 -8.406 -9.340 1.00 86.25 90 LEU A CA 1
ATOM 698 C C . LEU A 1 90 ? -15.780 -9.532 -10.343 1.00 86.25 90 LEU A C 1
ATOM 700 O O . LEU A 1 90 ? -15.479 -9.247 -11.501 1.00 86.25 90 LEU A O 1
ATOM 704 N N . GLY A 1 91 ? -15.854 -10.794 -9.908 1.00 87.00 91 GLY A N 1
ATOM 705 C CA . GLY A 1 91 ? -15.445 -11.939 -10.718 1.00 87.00 91 GLY A CA 1
ATOM 706 C C . GLY A 1 91 ? -13.934 -11.964 -11.010 1.00 87.00 91 GLY A C 1
ATOM 707 O O . GLY A 1 91 ? -13.196 -11.077 -10.579 1.00 87.00 91 GLY A O 1
ATOM 708 N N . PRO A 1 92 ? -13.449 -12.986 -11.733 1.00 84.62 92 PRO A N 1
ATOM 709 C CA . PRO A 1 92 ? -12.018 -13.182 -11.968 1.00 84.62 92 PRO A CA 1
ATOM 710 C C . PRO A 1 92 ? -11.373 -12.016 -12.732 1.00 84.62 92 PRO A C 1
ATOM 712 O O . PRO A 1 92 ? -10.319 -11.535 -12.326 1.00 84.62 92 PRO A O 1
ATOM 715 N N . ASP A 1 93 ? -12.037 -11.488 -13.763 1.00 84.38 93 ASP A N 1
ATOM 716 C CA . ASP A 1 93 ? -11.493 -10.391 -14.577 1.00 84.38 93 ASP A CA 1
ATOM 717 C C . ASP A 1 93 ? -11.334 -9.088 -13.774 1.00 84.38 93 ASP A C 1
ATOM 719 O O . ASP A 1 93 ? -10.360 -8.349 -13.934 1.00 84.38 93 ASP A O 1
ATOM 723 N N . GLY A 1 94 ? -12.277 -8.796 -12.871 1.00 84.38 94 GLY A N 1
ATOM 724 C CA . GLY A 1 94 ? -12.191 -7.623 -12.004 1.00 84.38 94 GLY A CA 1
ATOM 725 C C . GLY A 1 94 ? -11.102 -7.759 -10.938 1.00 84.38 94 GLY A C 1
ATOM 726 O O . GLY A 1 94 ? -10.405 -6.789 -10.643 1.00 84.38 94 GLY A O 1
ATOM 727 N N . GLN A 1 95 ? -10.916 -8.962 -10.393 1.00 85.44 95 GLN A N 1
ATOM 728 C CA . GLN A 1 95 ? -9.841 -9.255 -9.439 1.00 85.44 95 GLN A CA 1
ATOM 729 C C . GLN A 1 95 ? -8.460 -9.147 -10.097 1.00 85.44 95 GLN A C 1
ATOM 731 O O . GLN A 1 95 ? -7.534 -8.593 -9.504 1.00 85.44 95 GLN A O 1
ATOM 736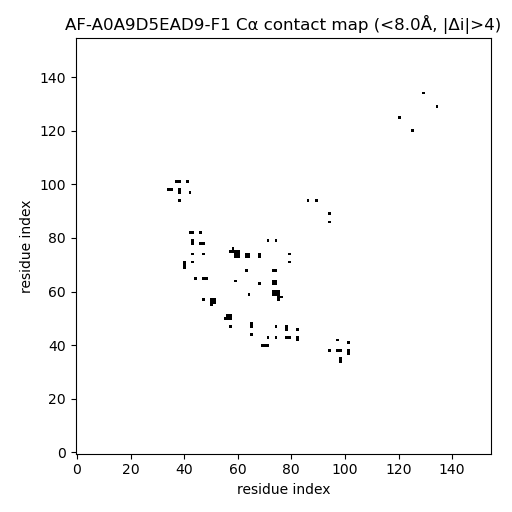 N N . GLU A 1 96 ? -8.342 -9.597 -11.347 1.00 83.81 96 GLU A N 1
ATOM 737 C CA . GLU A 1 96 ? -7.124 -9.482 -12.146 1.00 83.81 96 GLU A CA 1
ATOM 738 C C . GLU A 1 96 ? -6.733 -8.020 -12.393 1.00 83.81 96 GLU A C 1
ATOM 740 O O . GLU A 1 96 ? -5.568 -7.640 -12.262 1.00 83.81 96 GLU A O 1
ATOM 745 N N . ARG A 1 97 ? -7.716 -7.158 -12.665 1.00 85.00 97 ARG A N 1
ATOM 746 C CA . ARG A 1 97 ? -7.466 -5.722 -12.815 1.00 85.00 97 ARG A CA 1
ATOM 747 C C . ARG A 1 97 ? -6.891 -5.102 -11.541 1.00 85.00 97 ARG A C 1
ATOM 749 O O . ARG A 1 97 ? -5.891 -4.396 -11.611 1.00 85.00 97 ARG A O 1
ATOM 756 N N . TYR A 1 98 ? -7.461 -5.425 -10.381 1.00 83.81 98 TYR A N 1
ATOM 757 C CA . TYR A 1 98 ? -6.926 -4.962 -9.096 1.00 83.81 98 TYR A CA 1
ATOM 758 C C . TYR A 1 98 ? -5.522 -5.497 -8.809 1.00 83.81 98 TYR A C 1
ATOM 760 O O . TYR A 1 98 ? -4.716 -4.797 -8.196 1.00 83.81 98 TYR A O 1
ATOM 768 N N . ARG A 1 99 ? -5.204 -6.713 -9.266 1.00 83.81 99 ARG A N 1
ATOM 769 C CA . ARG A 1 99 ? -3.843 -7.249 -9.195 1.00 83.81 99 ARG A CA 1
ATOM 770 C C . ARG A 1 99 ? -2.876 -6.407 -10.024 1.00 83.81 99 ARG A C 1
ATOM 772 O O . ARG A 1 99 ? -1.830 -6.020 -9.509 1.00 83.81 99 ARG A O 1
ATOM 779 N N . SER A 1 100 ? -3.237 -6.085 -11.265 1.00 84.69 100 SER A N 1
ATOM 780 C CA . SER A 1 100 ? -2.419 -5.234 -12.136 1.00 84.69 100 SER A CA 1
ATOM 781 C C . SER A 1 100 ? -2.209 -3.835 -11.541 1.00 84.69 100 SER A C 1
ATOM 783 O O . SER A 1 100 ? -1.077 -3.346 -11.487 1.00 84.69 100 SER A O 1
ATOM 785 N N . ASP A 1 101 ? -3.268 -3.230 -10.997 1.00 84.62 101 ASP A N 1
ATOM 786 C CA . ASP A 1 101 ? -3.195 -1.923 -10.335 1.00 84.62 101 ASP A CA 1
ATOM 787 C C . ASP A 1 101 ? -2.289 -1.969 -9.091 1.00 84.62 101 ASP A C 1
ATOM 789 O O . ASP A 1 101 ? -1.463 -1.075 -8.878 1.00 84.62 101 ASP A O 1
ATOM 793 N N . TYR A 1 102 ? -2.382 -3.038 -8.291 1.00 83.81 102 TYR A N 1
ATOM 794 C CA . TYR A 1 102 ? -1.500 -3.251 -7.144 1.00 83.81 102 TYR A CA 1
ATOM 795 C C . TYR A 1 102 ? -0.031 -3.398 -7.561 1.00 83.81 102 TYR A C 1
ATOM 797 O O . TYR A 1 102 ? 0.852 -2.836 -6.912 1.00 83.81 102 TYR A O 1
ATOM 805 N N . GLU A 1 103 ? 0.258 -4.121 -8.643 1.00 82.19 103 GLU A N 1
ATOM 806 C CA . GLU A 1 103 ? 1.626 -4.261 -9.149 1.00 82.19 103 GLU A CA 1
ATOM 807 C C . GLU A 1 103 ? 2.206 -2.921 -9.600 1.00 82.19 103 GLU A C 1
ATOM 809 O O . GLU A 1 103 ? 3.345 -2.599 -9.252 1.00 82.19 103 GLU A O 1
ATOM 814 N N . ALA A 1 104 ? 1.420 -2.115 -10.318 1.00 83.19 104 ALA A N 1
ATOM 815 C CA . ALA A 1 104 ? 1.821 -0.772 -10.722 1.00 83.19 104 ALA A CA 1
ATOM 816 C C . ALA A 1 104 ? 2.097 0.120 -9.500 1.00 83.19 104 ALA A C 1
ATOM 818 O O . ALA A 1 104 ? 3.143 0.774 -9.425 1.00 83.19 104 ALA A O 1
ATOM 819 N N . PHE A 1 105 ? 1.207 0.089 -8.504 1.00 79.38 105 PHE A N 1
ATOM 820 C CA . PHE A 1 105 ? 1.387 0.812 -7.249 1.00 79.38 105 PHE A CA 1
ATOM 821 C C . PHE A 1 105 ? 2.659 0.366 -6.512 1.00 79.38 105 PHE A C 1
ATOM 823 O O . PHE A 1 105 ? 3.503 1.199 -6.178 1.00 79.38 105 PHE A O 1
ATOM 830 N N . SER A 1 106 ? 2.846 -0.940 -6.313 1.00 75.75 106 SER A N 1
ATOM 831 C CA . SER A 1 106 ? 4.006 -1.508 -5.618 1.00 75.75 106 SER A CA 1
ATOM 832 C C . SER A 1 106 ? 5.324 -1.135 -6.300 1.00 75.75 106 SER A C 1
ATOM 834 O O . SER A 1 106 ? 6.269 -0.716 -5.627 1.00 75.75 106 SER A O 1
ATOM 836 N N . ARG A 1 107 ? 5.378 -1.189 -7.640 1.00 79.44 107 ARG A N 1
ATOM 837 C CA . ARG A 1 107 ? 6.541 -0.724 -8.414 1.00 79.44 107 ARG A CA 1
ATOM 838 C C . ARG A 1 107 ? 6.828 0.750 -8.150 1.00 79.44 107 ARG A C 1
ATOM 840 O O . ARG A 1 107 ? 7.941 1.067 -7.752 1.00 79.44 107 ARG A O 1
ATOM 847 N N . SER A 1 108 ? 5.823 1.623 -8.243 1.00 75.62 108 SER A N 1
ATOM 848 C CA . SER A 1 108 ? 6.016 3.062 -7.998 1.00 75.62 108 SER A CA 1
ATOM 849 C C . SER A 1 108 ? 6.522 3.379 -6.583 1.00 75.62 108 SER A C 1
ATOM 851 O O . SER A 1 108 ? 7.396 4.228 -6.404 1.00 75.62 108 SER A O 1
ATOM 853 N N . VAL A 1 109 ? 6.028 2.661 -5.568 1.00 73.81 109 VAL A N 1
ATOM 854 C CA . VAL A 1 109 ? 6.473 2.822 -4.178 1.00 73.81 109 VAL A CA 1
ATOM 855 C C . VAL A 1 109 ? 7.909 2.327 -4.006 1.00 73.81 109 VAL A C 1
ATOM 857 O O . VAL A 1 109 ? 8.700 2.965 -3.308 1.00 73.81 109 VAL A O 1
ATOM 860 N N . ASN A 1 110 ? 8.265 1.207 -4.635 1.00 71.94 110 ASN A N 1
ATOM 861 C CA . ASN A 1 110 ? 9.625 0.678 -4.592 1.00 71.94 110 ASN A CA 1
ATOM 862 C C . ASN A 1 110 ? 10.610 1.590 -5.327 1.00 71.94 110 ASN A C 1
ATOM 864 O O . ASN A 1 110 ? 11.670 1.883 -4.780 1.00 71.94 110 ASN A O 1
ATOM 868 N N . ASP A 1 111 ? 10.239 2.123 -6.489 1.00 71.00 111 ASP A N 1
ATOM 869 C CA . ASP A 1 111 ? 11.060 3.076 -7.238 1.00 71.00 111 ASP A CA 1
ATOM 870 C C . ASP A 1 111 ? 11.310 4.351 -6.425 1.00 71.00 111 ASP A C 1
ATOM 872 O O . ASP A 1 111 ? 12.448 4.816 -6.327 1.00 71.00 111 ASP A O 1
ATOM 876 N N . ALA A 1 112 ? 10.281 4.874 -5.748 1.00 67.88 112 ALA A N 1
ATOM 877 C CA . ALA A 1 112 ? 10.419 6.020 -4.852 1.00 67.88 112 ALA A CA 1
ATOM 878 C C . ALA A 1 112 ? 11.339 5.721 -3.652 1.00 67.88 112 ALA A C 1
ATOM 880 O O . ALA A 1 112 ? 12.168 6.555 -3.279 1.00 67.88 112 ALA A O 1
ATOM 881 N N . LYS A 1 113 ? 11.245 4.521 -3.059 1.00 68.00 113 LYS A N 1
ATOM 882 C CA . LYS A 1 113 ? 12.140 4.085 -1.972 1.00 68.00 113 LYS A CA 1
ATOM 883 C C . LYS A 1 113 ? 13.584 3.944 -2.445 1.00 68.00 113 LYS A C 1
ATOM 885 O O . LYS A 1 113 ? 14.484 4.412 -1.753 1.00 68.00 113 LYS A O 1
ATOM 890 N N . ILE A 1 114 ? 13.805 3.353 -3.619 1.00 69.88 114 ILE A N 1
ATOM 891 C CA . ILE A 1 114 ? 15.135 3.204 -4.222 1.00 69.88 114 ILE A CA 1
ATOM 892 C C . ILE A 1 114 ? 15.723 4.579 -4.543 1.00 69.88 114 ILE A C 1
ATOM 894 O O . ILE A 1 114 ? 16.893 4.819 -4.257 1.00 69.88 114 ILE A O 1
ATOM 898 N N . ALA A 1 115 ? 14.932 5.503 -5.091 1.00 69.25 115 ALA A N 1
ATOM 899 C CA . ALA A 1 115 ? 15.375 6.869 -5.356 1.00 69.25 115 ALA A CA 1
ATOM 900 C C . ALA A 1 115 ? 15.793 7.591 -4.065 1.00 69.25 115 ALA A C 1
ATOM 902 O O . ALA A 1 115 ? 16.854 8.216 -4.025 1.00 69.25 115 ALA A O 1
ATOM 903 N N . LYS A 1 116 ? 15.010 7.445 -2.989 1.00 65.62 116 LYS A N 1
ATOM 904 C CA . LYS A 1 116 ? 15.330 8.014 -1.674 1.00 65.62 116 LYS A CA 1
ATOM 905 C C . LYS A 1 116 ? 16.600 7.401 -1.072 1.00 65.62 116 LYS A C 1
ATOM 907 O O . LYS A 1 116 ? 17.483 8.139 -0.649 1.00 65.62 116 LYS A O 1
ATOM 912 N N . GLN A 1 117 ? 16.735 6.074 -1.108 1.00 66.44 117 GLN A N 1
ATOM 913 C CA . GLN A 1 117 ? 17.941 5.383 -0.638 1.00 66.44 117 GLN A CA 1
ATOM 914 C C . GLN A 1 117 ? 19.179 5.773 -1.445 1.00 66.44 117 GLN A C 1
ATOM 916 O O . GLN A 1 117 ? 20.237 5.990 -0.865 1.00 66.44 117 GLN A O 1
ATOM 921 N N . LYS A 1 118 ? 19.060 5.913 -2.771 1.00 63.69 118 LYS A N 1
ATOM 922 C CA . LYS A 1 118 ? 20.159 6.397 -3.616 1.00 63.69 118 LYS A CA 1
ATOM 923 C C . LYS A 1 118 ? 20.591 7.803 -3.212 1.00 63.69 118 LYS A C 1
ATOM 925 O O . LYS A 1 118 ? 21.787 8.021 -3.067 1.00 63.69 118 LYS A O 1
ATOM 930 N N . ALA A 1 119 ? 19.649 8.719 -2.984 1.00 63.03 119 ALA A N 1
ATOM 931 C CA . ALA A 1 119 ? 19.958 10.081 -2.550 1.00 63.03 119 ALA A CA 1
ATOM 932 C C . ALA A 1 119 ? 20.674 10.114 -1.183 1.00 63.03 119 ALA A C 1
ATOM 934 O O . ALA A 1 119 ? 21.661 10.832 -1.008 1.00 63.03 119 ALA A O 1
ATOM 935 N N . GLU A 1 120 ? 20.228 9.294 -0.230 1.00 60.50 120 GLU A N 1
ATOM 936 C CA . GLU A 1 120 ? 20.851 9.172 1.095 1.00 60.50 120 GLU A CA 1
ATOM 937 C C . GLU A 1 120 ? 22.257 8.544 1.002 1.00 60.50 120 GLU A C 1
ATOM 939 O O . GLU A 1 120 ? 23.223 9.092 1.537 1.00 60.50 120 GLU A O 1
ATOM 944 N N . MET A 1 121 ? 22.422 7.473 0.217 1.00 59.75 121 MET A N 1
ATOM 945 C CA . MET A 1 121 ? 23.720 6.826 -0.006 1.00 59.75 121 MET A CA 1
ATOM 946 C C . MET A 1 121 ? 24.723 7.742 -0.716 1.00 59.75 121 MET A C 1
ATOM 948 O O . MET A 1 121 ? 25.888 7.774 -0.328 1.00 59.75 121 MET A O 1
ATOM 952 N N . THR A 1 122 ? 24.311 8.518 -1.723 1.00 61.28 122 THR A N 1
ATOM 953 C CA . THR A 1 122 ? 25.242 9.388 -2.462 1.00 61.28 122 THR A CA 1
ATOM 954 C C . THR A 1 122 ? 25.839 10.499 -1.613 1.00 61.28 122 THR A C 1
ATOM 956 O O . THR A 1 122 ? 26.917 10.982 -1.936 1.00 61.28 122 THR A O 1
ATOM 959 N N . THR A 1 123 ? 25.175 10.911 -0.534 1.00 58.59 123 THR A N 1
ATOM 960 C CA . THR A 1 123 ? 25.623 12.076 0.239 1.00 58.59 123 THR A CA 1
ATOM 961 C C . THR A 1 123 ? 26.526 11.671 1.399 1.00 58.59 123 THR A C 1
ATOM 963 O O . THR A 1 123 ? 27.565 12.298 1.610 1.00 58.59 123 THR A O 1
ATOM 966 N N . ASP A 1 124 ? 26.179 10.593 2.104 1.00 57.66 124 ASP A N 1
ATOM 967 C CA . ASP A 1 124 ? 26.930 10.143 3.279 1.00 57.66 124 ASP A CA 1
ATOM 968 C C . ASP A 1 124 ? 28.042 9.151 2.920 1.00 57.66 124 ASP A C 1
ATOM 970 O O . ASP A 1 124 ? 29.146 9.254 3.457 1.00 57.66 124 ASP A O 1
ATOM 974 N N . ALA A 1 125 ? 27.828 8.257 1.946 1.00 60.06 125 ALA A N 1
ATOM 975 C CA . ALA A 1 125 ? 28.884 7.344 1.505 1.00 60.06 125 ALA A CA 1
ATOM 976 C C . ALA A 1 125 ? 29.989 8.084 0.737 1.00 60.06 125 ALA A C 1
ATOM 978 O O . ALA A 1 125 ? 31.160 7.764 0.905 1.00 60.06 125 ALA A O 1
ATOM 979 N N . PHE A 1 126 ? 29.650 9.116 -0.045 1.00 60.12 126 PHE A N 1
ATOM 980 C CA . PHE A 1 126 ? 30.649 9.941 -0.735 1.00 60.12 126 PHE A CA 1
ATOM 981 C C . PHE A 1 126 ? 31.516 10.740 0.248 1.00 60.12 126 PHE A C 1
ATOM 983 O O . PHE A 1 126 ? 32.738 10.742 0.128 1.00 60.12 126 PHE A O 1
ATOM 990 N N . LYS A 1 127 ? 30.905 11.359 1.269 1.00 58.84 127 LYS A N 1
ATOM 991 C CA . LYS A 1 127 ? 31.638 12.069 2.333 1.00 58.84 127 LYS A CA 1
ATOM 992 C C . LYS A 1 127 ? 32.455 11.134 3.226 1.00 58.84 127 LYS A C 1
ATOM 994 O O . LYS A 1 127 ? 33.467 11.561 3.768 1.00 58.84 127 LYS A O 1
ATOM 999 N N . SER A 1 128 ? 32.024 9.883 3.391 1.00 61.47 128 SER A N 1
ATOM 1000 C CA . SER A 1 128 ? 32.759 8.877 4.162 1.00 61.47 128 SER A CA 1
ATOM 1001 C C . SER A 1 128 ? 33.881 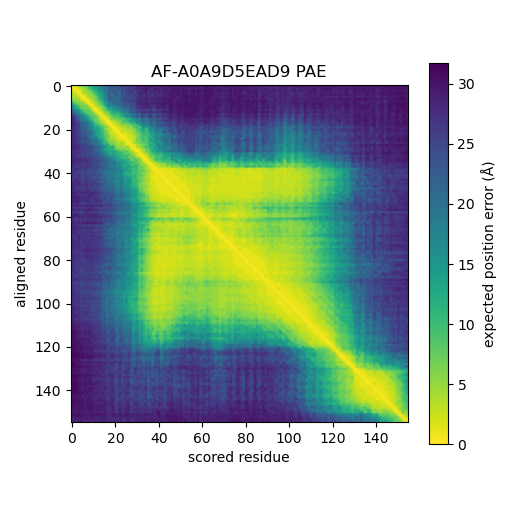8.201 3.367 1.00 61.47 128 SER A C 1
ATOM 1003 O O . SER A 1 128 ? 34.832 7.726 3.982 1.00 61.47 128 SER A O 1
ATOM 1005 N N . ALA A 1 129 ? 33.770 8.107 2.038 1.00 64.38 129 ALA A N 1
ATOM 1006 C CA . ALA A 1 129 ? 34.750 7.432 1.183 1.00 64.38 129 ALA A CA 1
ATOM 1007 C C . ALA A 1 129 ? 35.934 8.326 0.788 1.00 64.38 129 ALA A C 1
ATOM 1009 O O . ALA A 1 129 ? 36.999 7.805 0.469 1.00 64.38 129 ALA A O 1
ATOM 1010 N N . PHE A 1 130 ? 35.765 9.649 0.823 1.00 66.38 130 PHE A N 1
ATOM 1011 C CA . PHE A 1 130 ? 36.830 10.606 0.541 1.00 66.38 130 PHE A CA 1
ATOM 1012 C C . PHE A 1 130 ? 37.092 11.462 1.772 1.00 66.38 130 PHE A C 1
ATOM 1014 O O . PHE A 1 130 ? 36.266 12.294 2.155 1.00 66.38 130 PHE A O 1
ATOM 1021 N N . GLY A 1 131 ? 38.259 11.282 2.392 1.00 71.50 131 GLY A N 1
ATOM 1022 C CA . GLY A 1 131 ? 38.705 12.197 3.430 1.00 71.50 131 GLY A CA 1
ATOM 1023 C C . GLY A 1 131 ? 38.941 13.596 2.844 1.00 71.50 131 GLY A C 1
ATOM 1024 O O . GLY A 1 131 ? 39.242 13.735 1.655 1.00 71.50 131 GLY A O 1
ATOM 1025 N N . PRO A 1 132 ? 38.881 14.665 3.657 1.00 71.31 132 PRO A N 1
ATOM 1026 C CA . PRO A 1 132 ? 39.203 16.019 3.193 1.00 71.31 132 PRO A CA 1
ATOM 1027 C C . PRO A 1 132 ? 40.618 16.123 2.590 1.00 71.31 132 PRO A C 1
ATOM 1029 O O . PRO A 1 132 ? 40.866 16.960 1.725 1.00 71.31 132 PRO A O 1
ATOM 1032 N N . VAL A 1 133 ? 41.531 15.237 3.004 1.00 78.94 133 VAL A N 1
ATOM 1033 C CA . VAL A 1 133 ? 42.887 15.110 2.452 1.00 78.94 133 VAL A CA 1
ATOM 1034 C C . VAL A 1 133 ? 42.882 14.473 1.054 1.00 78.94 133 VAL A C 1
ATOM 1036 O O . VAL A 1 133 ? 43.603 14.944 0.178 1.00 78.94 133 VAL A O 1
ATOM 1039 N N . ASP A 1 134 ? 42.037 13.472 0.797 1.00 76.31 134 ASP A N 1
ATOM 1040 C CA . ASP A 1 134 ? 41.947 12.815 -0.517 1.00 76.31 134 ASP A CA 1
ATOM 1041 C C . ASP A 1 134 ? 41.359 13.747 -1.579 1.00 76.31 134 ASP A C 1
ATOM 1043 O O . ASP A 1 134 ? 41.815 13.763 -2.721 1.00 76.31 134 ASP A O 1
ATOM 1047 N N . VAL A 1 135 ? 40.398 14.593 -1.193 1.00 79.00 135 VAL A N 1
ATOM 1048 C CA . VAL A 1 135 ? 39.859 15.644 -2.072 1.00 79.00 135 VAL A CA 1
ATOM 1049 C C . VAL A 1 135 ? 40.950 16.652 -2.447 1.00 79.00 135 VAL A C 1
ATOM 1051 O O . VAL A 1 135 ? 41.055 17.032 -3.613 1.00 79.00 135 VAL A O 1
ATOM 1054 N N . LEU A 1 136 ? 41.803 17.048 -1.494 1.00 78.62 136 LEU A N 1
ATOM 1055 C CA . LEU A 1 136 ? 42.943 17.935 -1.756 1.00 78.62 136 LEU A CA 1
ATOM 1056 C C . LEU A 1 136 ? 43.933 17.311 -2.742 1.00 78.62 136 LEU A C 1
ATOM 1058 O O . LEU A 1 136 ? 44.324 17.974 -3.702 1.00 78.62 136 LEU A O 1
ATOM 1062 N N . PHE A 1 137 ? 44.300 16.041 -2.553 1.00 82.44 137 PHE A N 1
ATOM 1063 C CA . PHE A 1 137 ? 45.183 15.342 -3.488 1.00 82.44 137 PHE A CA 1
ATOM 1064 C C . PHE A 1 137 ? 44.538 15.129 -4.859 1.00 82.44 137 PHE A C 1
ATOM 1066 O O . PHE A 1 137 ? 45.225 15.278 -5.866 1.00 82.44 137 PHE A O 1
ATOM 1073 N N . GLY A 1 138 ? 43.232 14.861 -4.924 1.00 83.81 138 GLY A N 1
ATOM 1074 C CA . GLY A 1 138 ? 42.494 14.764 -6.184 1.00 83.81 138 GLY A CA 1
ATOM 1075 C C . GLY A 1 138 ? 42.524 16.073 -6.975 1.00 83.81 138 GLY A C 1
ATOM 1076 O O . GLY A 1 138 ? 42.859 16.076 -8.158 1.00 83.81 138 GLY A O 1
ATOM 1077 N N . VAL A 1 139 ? 42.262 17.206 -6.316 1.00 84.12 139 VAL A N 1
ATOM 1078 C CA . VAL A 1 139 ? 42.358 18.537 -6.943 1.00 84.12 139 VAL A CA 1
ATOM 1079 C C . VAL A 1 139 ? 43.795 18.842 -7.371 1.00 84.12 139 VAL A C 1
ATOM 1081 O O . VAL A 1 139 ? 44.013 19.338 -8.477 1.00 84.12 139 VAL A O 1
ATOM 1084 N N . LEU A 1 140 ? 44.784 18.504 -6.538 1.00 86.81 140 LEU A N 1
ATOM 1085 C CA . LEU A 1 140 ? 46.198 18.704 -6.856 1.00 86.81 140 LEU A CA 1
ATOM 1086 C C . LEU A 1 140 ? 46.636 17.862 -8.065 1.00 86.81 140 LEU A C 1
ATOM 1088 O O . LEU A 1 140 ? 47.367 18.355 -8.919 1.00 86.81 140 LEU A O 1
ATOM 1092 N N . ALA A 1 141 ? 46.164 16.617 -8.165 1.00 85.62 141 ALA A N 1
ATOM 1093 C CA . ALA A 1 141 ? 46.447 15.720 -9.280 1.00 85.62 141 ALA A CA 1
ATOM 1094 C C . ALA A 1 141 ? 45.828 16.226 -10.590 1.00 85.62 141 ALA A C 1
ATOM 1096 O O . ALA A 1 141 ? 46.498 16.218 -11.622 1.00 85.62 141 ALA A O 1
ATOM 1097 N N . ILE A 1 142 ? 44.591 16.736 -10.548 1.00 86.19 142 ILE A N 1
ATOM 1098 C CA . ILE A 1 142 ? 43.952 17.378 -11.706 1.00 86.19 142 ILE A CA 1
ATOM 1099 C C . ILE A 1 142 ? 44.765 18.604 -12.140 1.00 86.19 142 ILE A C 1
ATOM 1101 O O . ILE A 1 142 ? 45.109 18.731 -13.314 1.00 86.19 142 ILE A O 1
ATOM 1105 N N . ALA A 1 143 ? 45.142 19.479 -11.203 1.00 83.62 143 ALA A N 1
ATOM 1106 C CA . ALA A 1 143 ? 45.955 20.657 -11.504 1.00 83.62 143 ALA A CA 1
ATOM 1107 C C . ALA A 1 143 ? 47.340 20.290 -12.074 1.00 83.62 143 ALA A C 1
ATOM 1109 O O . ALA A 1 143 ? 47.820 20.936 -13.005 1.00 83.62 143 ALA A O 1
ATOM 1110 N N . ALA A 1 144 ? 47.969 19.231 -11.558 1.00 85.44 144 ALA A N 1
ATOM 1111 C CA . ALA A 1 144 ? 49.238 18.721 -12.065 1.00 85.44 144 ALA A CA 1
ATOM 1112 C C . ALA A 1 144 ? 49.106 18.157 -13.489 1.00 85.44 144 ALA A C 1
ATOM 1114 O O . ALA A 1 144 ? 49.963 18.435 -14.324 1.00 85.44 144 ALA A O 1
ATOM 1115 N N . ALA A 1 145 ? 48.024 17.433 -13.790 1.00 80.19 145 ALA A N 1
ATOM 1116 C CA . ALA A 1 145 ? 47.755 16.905 -15.126 1.00 80.19 145 ALA A CA 1
ATOM 1117 C C . ALA A 1 145 ? 47.559 18.027 -16.161 1.00 80.19 145 ALA A C 1
ATOM 1119 O O . ALA A 1 145 ? 48.145 17.970 -17.239 1.00 80.19 145 ALA A O 1
ATOM 1120 N N . PHE A 1 146 ? 46.820 19.088 -15.815 1.00 80.69 146 PHE A N 1
ATOM 1121 C CA . PHE A 1 146 ? 46.682 20.271 -16.677 1.00 80.69 146 PHE A CA 1
ATOM 1122 C C . PHE A 1 146 ? 48.001 21.046 -16.841 1.00 80.69 146 PHE A C 1
ATOM 1124 O O . PHE A 1 146 ? 48.298 21.539 -17.925 1.00 80.69 146 PHE A O 1
ATOM 1131 N N . SER A 1 147 ? 48.821 21.130 -15.789 1.00 76.19 147 SER A N 1
ATOM 1132 C CA . SER A 1 147 ? 50.147 21.764 -15.843 1.00 76.19 147 SER A CA 1
ATOM 1133 C C . SER A 1 147 ? 51.141 20.989 -16.721 1.00 76.19 147 SER A C 1
ATOM 1135 O O . SER A 1 147 ? 51.961 21.600 -17.406 1.00 76.19 147 SER A O 1
ATOM 1137 N N . LEU A 1 148 ? 51.050 19.653 -16.743 1.00 66.62 148 LEU A N 1
ATOM 1138 C CA . LEU A 1 148 ? 51.822 18.813 -17.662 1.00 66.62 148 LEU A CA 1
ATOM 1139 C C . LEU A 1 148 ? 51.342 18.972 -19.109 1.00 66.62 148 LEU A C 1
ATOM 1141 O O . LEU A 1 148 ? 52.167 19.169 -19.992 1.00 66.62 148 LEU A O 1
ATOM 1145 N N . ALA A 1 149 ? 50.027 18.964 -19.339 1.00 67.50 149 ALA A N 1
ATOM 1146 C CA . ALA A 1 149 ? 49.455 19.126 -20.676 1.00 67.50 149 ALA A CA 1
ATOM 1147 C C . ALA A 1 149 ? 49.839 20.470 -21.328 1.00 67.50 149 ALA A C 1
ATOM 1149 O O . ALA A 1 149 ? 50.102 20.518 -22.522 1.00 67.50 149 ALA A O 1
ATOM 1150 N N . ASN A 1 150 ? 49.960 21.546 -20.542 1.00 65.56 150 ASN A N 1
ATOM 1151 C CA . ASN A 1 150 ? 50.430 22.851 -21.027 1.00 65.56 150 ASN A CA 1
ATOM 1152 C C . ASN A 1 150 ? 51.958 22.948 -21.228 1.00 65.56 150 ASN A C 1
ATOM 1154 O O . ASN A 1 150 ? 52.440 23.987 -21.680 1.00 65.56 150 ASN A O 1
ATOM 1158 N N . ARG A 1 151 ? 52.743 21.927 -20.855 1.00 60.44 151 ARG A N 1
ATOM 1159 C CA . ARG A 1 151 ? 54.206 21.899 -21.048 1.00 60.44 151 ARG A CA 1
ATOM 1160 C C . ARG A 1 151 ? 54.646 21.192 -22.327 1.00 60.44 151 ARG A C 1
ATOM 1162 O O . ARG A 1 151 ? 55.761 21.453 -22.770 1.00 60.44 151 ARG A O 1
ATOM 1169 N N . ASP A 1 152 ? 53.787 20.367 -22.917 1.00 56.31 152 ASP A N 1
ATOM 1170 C CA . ASP A 1 152 ? 54.094 19.638 -24.153 1.00 56.31 152 ASP A CA 1
ATOM 1171 C C . ASP A 1 152 ? 53.936 20.501 -25.426 1.00 56.31 152 ASP A C 1
ATOM 1173 O O . ASP A 1 152 ? 54.342 20.074 -26.498 1.00 56.31 152 ASP A O 1
ATOM 1177 N N . ASP A 1 153 ? 53.451 21.746 -25.312 1.00 54.38 153 ASP A N 1
ATOM 1178 C CA . ASP A 1 153 ? 53.375 22.731 -26.414 1.00 54.38 153 ASP A CA 1
ATOM 1179 C C . ASP A 1 153 ? 54.703 23.497 -26.672 1.00 54.38 153 ASP A C 1
ATOM 1181 O O . ASP A 1 153 ? 54.731 24.484 -27.411 1.00 54.38 153 ASP A O 1
ATOM 1185 N N . LEU A 1 154 ? 55.821 23.089 -26.052 1.00 54.59 154 LEU A N 1
ATOM 1186 C CA . LEU A 1 154 ? 57.146 23.725 -26.205 1.00 54.59 154 LEU A CA 1
ATOM 1187 C C . LEU A 1 154 ? 58.256 22.791 -26.734 1.00 54.59 154 LEU A C 1
ATOM 1189 O O . LEU A 1 154 ? 59.439 23.118 -26.596 1.00 54.59 154 LEU A O 1
ATOM 1193 N N . LEU A 1 155 ? 57.903 21.669 -27.367 1.00 49.31 155 LEU A N 1
ATOM 1194 C CA . LEU A 1 155 ? 58.817 20.821 -28.151 1.00 49.31 155 LEU A CA 1
ATOM 1195 C C . LEU A 1 155 ? 58.304 20.651 -29.583 1.00 49.31 155 LEU A C 1
ATOM 1197 O O . LEU A 1 155 ? 59.168 20.604 -30.489 1.00 49.31 155 LEU A O 1
#

Secondary structure (DSSP, 8-state):
-PPP------------HHHHHHHHHHHHHHT-HHHHHHHHHHHHHHHHHHHHHTT----PPTT--TTT--SGGGS-HHHHHHHHHHHHHTHHHHHHHHHHHHHHHHHHHHHHHHHHHHHHHHHHHHHHHS-HHHHHHHHHHHHHHHHHHTTGGG-

Foldseek 3Di:
DDDDDDPDPPPPPVPCVVVVVVVVVVVCVVPPVVLLQLLLQVLLLVLLVVCVVVVHDFDFDPPADSVPDDDLNRGGPVSSVVSVVVCVVCPPVNSVVSSVVSVVVVVVVVVVVVVVVVVVCCPVVVPVVADPVNVVVVVVVVVVVVVVVVVVVPD

Nearest PDB structures (foldseek):
  7yq8-assembly1_B  TM=2.145E-01  e=6.099E+00  Homo sapiens